Protein AF-A0A530L8P3-F1 (afdb_monomer_lite)
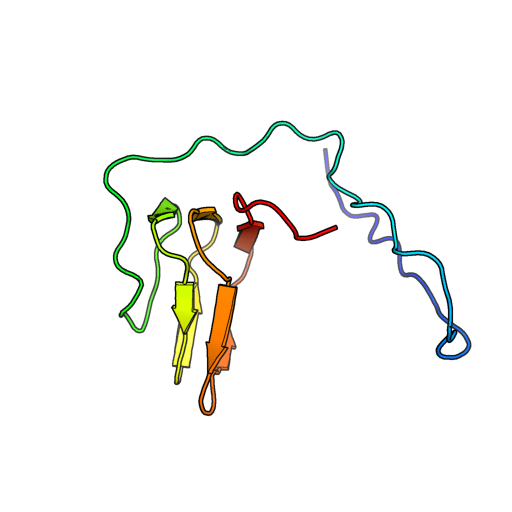
Foldseek 3Di:
DDPPPPPPPPDPDDDPPDDDDDDPCPPPDDDDADPPADDQPDQEDEAHEHACFHEAEDHHEYEADEYEGHPYYHHYDYHYDYDYDNYHYHDPYPDPD

Radius of gyration: 15.49 Å; chains: 1; bounding box: 34×41×35 Å

pLDDT: mean 84.11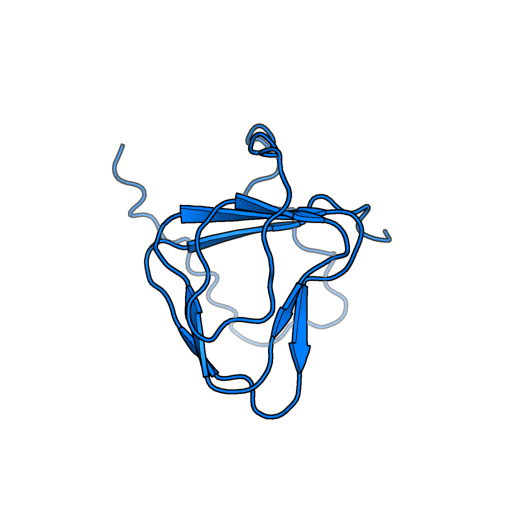, std 15.13, range [34.88, 98.19]

Secondary structure (DSSP, 8-state):
-----------SSPPSSPPPPPPTTTTSPPPPPPSSPPP--SSEE-SEEEET-EEE-SEEEEPSEEEEEESS-EEE-SS-EEE-SSEEEEE-S----

Structure (mmCIF, N/CA/C/O backbone):
data_AF-A0A530L8P3-F1
#
_entry.id   AF-A0A530L8P3-F1
#
loop_
_atom_site.group_PDB
_atom_site.id
_atom_site.type_symbol
_atom_site.label_atom_id
_atom_site.label_alt_id
_atom_site.label_comp_id
_atom_site.label_asym_id
_atom_site.label_entity_id
_atom_site.label_seq_id
_atom_site.pdbx_PDB_ins_code
_atom_site.Cartn_x
_atom_site.Cartn_y
_atom_site.Cartn_z
_atom_site.occupancy
_atom_site.B_iso_or_equiv
_atom_site.auth_seq_id
_atom_site.auth_comp_id
_atom_site.auth_asym_id
_atom_site.auth_atom_id
_atom_site.pdbx_PDB_model_num
ATOM 1 N N . VAL A 1 1 ? -10.014 -14.126 -18.496 1.00 39.78 1 VAL A N 1
ATOM 2 C CA . VAL A 1 1 ? -8.982 -15.146 -18.202 1.00 39.78 1 VAL A CA 1
ATOM 3 C C . VAL A 1 1 ? -9.033 -15.411 -16.710 1.00 39.78 1 VAL A C 1
ATOM 5 O O . VAL A 1 1 ? -8.890 -14.468 -15.946 1.00 39.78 1 VAL A O 1
ATOM 8 N N . SER A 1 2 ? -9.371 -16.633 -16.302 1.00 38.41 2 SER A N 1
ATOM 9 C CA . SER A 1 2 ? -9.429 -17.002 -14.883 1.00 38.41 2 SER A CA 1
ATOM 10 C C . SER A 1 2 ? -8.000 -17.129 -14.343 1.00 38.41 2 SER A C 1
ATOM 12 O O . SER A 1 2 ? -7.243 -17.963 -14.832 1.00 38.41 2 SER A O 1
ATOM 14 N N . LEU A 1 3 ? -7.616 -16.294 -13.375 1.00 49.50 3 LEU A N 1
ATOM 15 C CA . LEU A 1 3 ? -6.270 -16.242 -12.773 1.00 49.50 3 LEU A CA 1
ATOM 16 C C . LEU A 1 3 ? -6.063 -17.298 -11.664 1.00 49.50 3 LEU A C 1
ATOM 18 O O . LEU A 1 3 ? -5.305 -17.086 -10.725 1.00 49.50 3 LEU A O 1
ATOM 22 N N . SER A 1 4 ? -6.729 -18.453 -11.733 1.00 58.25 4 SER A N 1
ATOM 23 C CA . SER A 1 4 ? -6.755 -19.432 -10.630 1.00 58.25 4 SER A CA 1
ATOM 24 C C . SER A 1 4 ? -5.507 -20.320 -10.486 1.00 58.25 4 SER A C 1
ATOM 26 O O . SER A 1 4 ? -5.573 -21.323 -9.779 1.00 58.25 4 SER A O 1
ATOM 28 N N . ASN A 1 5 ? -4.364 -19.985 -11.092 1.00 58.19 5 ASN A N 1
ATOM 29 C CA . ASN A 1 5 ? -3.106 -20.675 -10.788 1.00 58.19 5 ASN A CA 1
ATOM 30 C C . ASN A 1 5 ? -2.336 -19.903 -9.714 1.00 58.19 5 ASN A C 1
ATOM 32 O O . ASN A 1 5 ? -1.441 -19.117 -10.016 1.00 58.19 5 ASN A O 1
ATOM 36 N N . VAL A 1 6 ? -2.700 -20.109 -8.450 1.00 59.56 6 VAL A N 1
ATOM 37 C CA . VAL A 1 6 ? -1.895 -19.599 -7.338 1.00 59.56 6 VAL A CA 1
ATOM 38 C C . VAL A 1 6 ? -0.613 -20.429 -7.308 1.00 59.56 6 VAL A C 1
ATOM 40 O O . VAL A 1 6 ? -0.641 -21.586 -6.885 1.00 59.56 6 VAL A O 1
ATOM 43 N N . VAL A 1 7 ? 0.504 -19.869 -7.780 1.00 58.44 7 VAL A N 1
ATOM 44 C CA . VAL A 1 7 ? 1.823 -20.497 -7.637 1.00 58.44 7 VAL A CA 1
ATOM 45 C C . VAL A 1 7 ? 2.129 -20.556 -6.144 1.00 58.44 7 VAL A C 1
ATOM 47 O O . VAL A 1 7 ? 2.555 -19.580 -5.531 1.00 58.44 7 VAL A O 1
ATOM 50 N N . LYS A 1 8 ? 1.837 -21.697 -5.520 1.00 53.31 8 LYS A N 1
ATOM 51 C CA . LYS A 1 8 ? 2.204 -21.948 -4.130 1.00 53.31 8 LYS A CA 1
ATOM 52 C C . LYS A 1 8 ? 3.684 -22.291 -4.098 1.00 53.31 8 LYS A C 1
ATOM 54 O O . LYS A 1 8 ? 4.067 -23.420 -4.397 1.00 53.31 8 LYS A O 1
ATOM 59 N N . THR A 1 9 ? 4.510 -21.328 -3.711 1.00 63.78 9 THR A N 1
ATOM 60 C CA . THR A 1 9 ? 5.903 -21.595 -3.353 1.00 63.78 9 THR A CA 1
ATOM 61 C C . THR A 1 9 ? 5.909 -22.408 -2.058 1.00 63.78 9 THR A C 1
ATOM 63 O O . THR A 1 9 ? 5.784 -21.864 -0.962 1.00 63.78 9 THR A O 1
ATOM 66 N N . VAL A 1 10 ? 5.972 -23.736 -2.178 1.00 63.38 10 VAL A N 1
ATOM 67 C CA . VAL A 1 10 ? 6.123 -24.633 -1.027 1.00 63.38 10 VAL A CA 1
ATOM 68 C C . VAL A 1 10 ? 7.590 -24.604 -0.610 1.00 63.38 10 VAL A C 1
ATOM 70 O O . VAL A 1 10 ? 8.422 -25.314 -1.169 1.00 63.38 10 VAL A O 1
ATOM 73 N N . CYS A 1 11 ? 7.923 -23.751 0.355 1.00 64.31 11 CYS A N 1
ATOM 74 C CA . CYS A 1 11 ? 9.259 -23.723 0.943 1.00 64.31 11 CYS A CA 1
ATOM 75 C C . CYS A 1 11 ? 9.371 -24.833 1.999 1.00 64.31 11 CYS A C 1
ATOM 77 O O . CYS A 1 11 ? 8.643 -24.811 2.989 1.00 64.31 11 CYS A O 1
ATOM 79 N N . ALA A 1 12 ? 10.286 -25.790 1.809 1.00 73.75 12 ALA A N 1
ATOM 80 C CA . ALA A 1 12 ? 10.548 -26.856 2.788 1.00 73.75 12 ALA A CA 1
ATOM 81 C C . ALA A 1 12 ? 11.130 -26.319 4.111 1.00 73.75 12 ALA A C 1
ATOM 83 O O . ALA A 1 12 ? 10.932 -26.905 5.173 1.00 73.75 12 ALA A O 1
ATOM 84 N N . SER A 1 13 ? 11.828 -25.185 4.044 1.00 75.50 13 SER A N 1
ATOM 85 C CA . SER A 1 13 ? 12.375 -24.446 5.180 1.00 75.50 13 SER A CA 1
ATOM 86 C C . SER A 1 13 ? 12.632 -22.987 4.778 1.00 75.50 13 SER A C 1
ATOM 88 O O . SER A 1 13 ? 12.821 -22.716 3.588 1.00 75.50 13 SER A O 1
ATOM 90 N N . PRO A 1 14 ? 12.680 -22.038 5.729 1.00 70.81 14 PRO A N 1
ATOM 91 C CA . PRO A 1 14 ? 13.153 -20.684 5.457 1.00 70.81 14 PRO A CA 1
ATOM 92 C C . PRO A 1 14 ? 14.584 -20.726 4.911 1.00 70.81 14 PRO A C 1
ATOM 94 O O . PRO A 1 14 ? 15.456 -21.359 5.506 1.00 70.81 14 PRO A O 1
ATOM 97 N N . ILE A 1 15 ? 14.826 -20.060 3.784 1.00 78.19 15 ILE A N 1
ATOM 98 C CA . ILE A 1 15 ? 16.170 -19.869 3.235 1.00 78.19 15 ILE A CA 1
ATOM 99 C C . ILE A 1 15 ? 16.691 -18.502 3.678 1.00 78.19 15 ILE A C 1
ATOM 101 O O . ILE A 1 15 ? 16.005 -17.491 3.540 1.00 78.19 15 ILE A O 1
ATOM 105 N N . THR A 1 16 ? 17.893 -18.463 4.244 1.00 83.50 16 THR A N 1
ATOM 106 C CA . THR A 1 16 ? 18.588 -17.211 4.568 1.00 83.50 16 THR A CA 1
ATOM 107 C C . THR A 1 16 ? 19.530 -16.837 3.425 1.00 83.50 16 THR A C 1
ATOM 109 O O . THR A 1 16 ? 19.976 -17.707 2.682 1.00 83.50 16 THR A O 1
ATOM 112 N N . GLN A 1 17 ? 19.829 -15.541 3.270 1.00 81.31 17 GLN A N 1
ATOM 113 C CA . GLN A 1 17 ? 20.715 -15.013 2.212 1.00 81.31 17 GLN A CA 1
ATOM 114 C C . GLN A 1 17 ? 20.250 -15.308 0.772 1.00 81.31 17 GLN A C 1
ATOM 116 O O . GLN A 1 17 ? 21.056 -15.332 -0.156 1.00 81.31 17 GLN A O 1
ATOM 121 N N . ALA A 1 18 ? 18.951 -15.531 0.569 1.00 79.38 18 ALA A N 1
ATOM 122 C CA . ALA A 1 18 ? 18.385 -15.610 -0.769 1.00 79.38 18 ALA A CA 1
ATOM 123 C C . ALA A 1 18 ? 18.482 -14.250 -1.473 1.00 79.38 18 ALA A C 1
ATOM 125 O O . ALA A 1 18 ? 18.391 -13.202 -0.830 1.00 79.38 18 ALA A O 1
ATOM 126 N N . LEU A 1 19 ? 18.628 -14.274 -2.799 1.00 81.44 19 LEU A N 1
ATOM 127 C CA . LEU A 1 19 ? 18.456 -13.068 -3.603 1.00 81.44 19 LEU A CA 1
ATOM 128 C C . LEU A 1 19 ? 17.026 -12.530 -3.421 1.00 81.44 19 LEU A C 1
ATOM 130 O O . LEU A 1 19 ? 16.104 -13.332 -3.228 1.00 81.44 19 LEU A O 1
ATOM 134 N N . PRO A 1 20 ? 16.822 -11.202 -3.501 1.00 79.31 20 PRO A N 1
ATOM 135 C CA . PRO A 1 20 ? 15.484 -10.630 -3.542 1.00 79.31 20 PRO A CA 1
ATOM 136 C C . PRO A 1 20 ? 14.647 -11.322 -4.620 1.00 79.31 20 PRO A C 1
ATOM 138 O O . PRO A 1 20 ? 15.109 -11.517 -5.746 1.00 79.31 20 PRO A O 1
ATOM 141 N N . ALA A 1 21 ? 13.425 -11.720 -4.269 1.00 80.62 21 ALA A N 1
ATOM 142 C CA . ALA A 1 21 ? 12.498 -12.251 -5.255 1.00 80.62 21 ALA A CA 1
ATOM 143 C C . ALA A 1 21 ? 12.179 -11.157 -6.284 1.00 80.62 21 ALA A C 1
ATOM 145 O O . ALA A 1 21 ? 11.960 -10.004 -5.912 1.00 80.62 21 ALA A O 1
ATOM 146 N N . ALA A 1 22 ? 12.153 -11.522 -7.567 1.00 81.94 22 ALA A N 1
ATOM 147 C CA . ALA A 1 22 ? 11.668 -10.624 -8.607 1.00 81.94 22 ALA A CA 1
ATOM 148 C C . ALA A 1 22 ? 10.192 -10.282 -8.352 1.00 81.94 22 ALA A C 1
ATOM 150 O O . ALA A 1 22 ? 9.436 -11.130 -7.870 1.00 81.94 22 ALA A O 1
ATOM 151 N N . ASP A 1 23 ? 9.788 -9.056 -8.684 1.00 79.62 23 ASP A N 1
ATOM 152 C CA . ASP A 1 23 ? 8.391 -8.643 -8.576 1.00 79.62 23 ASP A CA 1
ATOM 153 C C . ASP A 1 23 ? 7.539 -9.452 -9.578 1.00 79.62 23 ASP A C 1
ATOM 155 O O . ASP A 1 23 ? 7.743 -9.330 -10.789 1.00 79.62 23 ASP A O 1
ATOM 159 N N . PRO A 1 24 ? 6.585 -10.281 -9.111 1.00 82.88 24 PRO A N 1
ATOM 160 C CA . PRO A 1 24 ? 5.737 -11.088 -9.988 1.00 82.88 24 PRO A CA 1
ATOM 161 C C . PRO A 1 24 ? 4.835 -10.252 -10.910 1.00 82.88 24 PRO A C 1
ATOM 163 O O . PRO A 1 24 ? 4.262 -10.805 -11.850 1.00 82.88 24 PRO A O 1
ATOM 166 N N . PHE A 1 25 ? 4.690 -8.949 -10.653 1.00 83.44 25 PHE A N 1
ATOM 167 C CA . PHE A 1 25 ? 3.888 -8.014 -11.440 1.00 83.44 25 PHE A CA 1
ATOM 168 C C . PHE A 1 25 ? 4.724 -6.969 -12.193 1.00 83.44 25 PHE A C 1
ATOM 170 O O . PHE A 1 25 ? 4.146 -6.027 -12.733 1.00 83.44 25 PHE A O 1
ATOM 177 N N . ALA A 1 26 ? 6.048 -7.147 -12.295 1.00 83.19 26 ALA A N 1
ATOM 178 C CA . ALA A 1 26 ? 6.948 -6.194 -12.957 1.00 83.19 26 ALA A CA 1
ATOM 179 C C . ALA A 1 26 ? 6.572 -5.880 -14.419 1.00 83.19 26 ALA A C 1
ATOM 181 O O . ALA A 1 26 ? 6.802 -4.768 -14.889 1.00 83.19 26 ALA A O 1
ATOM 182 N N . ASP A 1 27 ? 5.983 -6.846 -15.132 1.00 88.25 27 ASP A N 1
ATOM 183 C CA . ASP A 1 27 ? 5.586 -6.697 -16.539 1.00 88.25 27 ASP A CA 1
ATOM 184 C C . ASP A 1 27 ? 4.226 -5.995 -16.723 1.00 88.25 27 ASP A C 1
ATOM 186 O O . ASP A 1 27 ? 3.803 -5.735 -17.855 1.00 88.25 27 ASP A O 1
ATOM 190 N N . LEU A 1 28 ? 3.500 -5.707 -15.637 1.00 86.62 28 LEU A N 1
ATOM 191 C CA . LEU A 1 28 ? 2.216 -5.017 -15.714 1.00 86.62 28 LEU A CA 1
ATOM 192 C C . LEU A 1 28 ? 2.412 -3.497 -15.773 1.00 86.62 28 LEU A C 1
ATOM 194 O O . LEU A 1 28 ? 3.268 -2.948 -15.078 1.00 86.62 28 LEU A O 1
ATOM 198 N N . PRO A 1 29 ? 1.591 -2.776 -16.560 1.00 89.00 29 PRO A N 1
ATOM 199 C CA . PRO A 1 29 ? 1.619 -1.323 -16.541 1.00 89.00 29 PRO A CA 1
ATOM 200 C C . PRO A 1 29 ? 1.234 -0.800 -15.153 1.00 89.00 29 PRO A C 1
ATOM 202 O O . PRO A 1 29 ? 0.309 -1.312 -14.516 1.00 89.00 29 P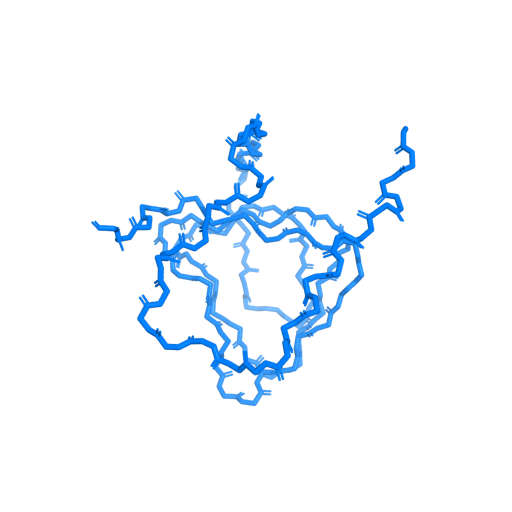RO A O 1
ATOM 205 N N . ALA A 1 30 ? 1.917 0.259 -14.715 1.00 87.38 30 ALA A N 1
ATOM 206 C CA . ALA A 1 30 ? 1.586 0.954 -13.479 1.00 87.38 30 ALA A CA 1
ATOM 207 C C . ALA A 1 30 ? 0.109 1.404 -13.491 1.00 87.38 30 ALA A C 1
ATOM 209 O O . ALA A 1 30 ? -0.344 1.979 -14.490 1.00 87.38 30 ALA A O 1
ATOM 210 N N . PRO A 1 31 ? -0.656 1.173 -12.408 1.00 90.06 31 PRO A N 1
ATOM 211 C CA . PRO A 1 31 ? -2.011 1.689 -12.299 1.00 90.06 31 PRO A CA 1
ATOM 212 C C . PRO A 1 31 ? -2.031 3.221 -12.398 1.00 90.06 31 PRO A C 1
ATOM 214 O O . PRO A 1 31 ? -1.141 3.882 -11.856 1.00 90.06 31 PRO A O 1
ATOM 217 N N . PRO A 1 32 ? -3.043 3.817 -13.051 1.00 86.31 32 PRO A N 1
ATOM 218 C CA . PRO A 1 32 ? -3.136 5.266 -13.151 1.00 86.31 32 PRO A CA 1
ATOM 219 C C . PRO A 1 32 ? -3.376 5.884 -11.770 1.00 86.31 32 PRO A C 1
ATOM 221 O O . PRO A 1 32 ? -4.298 5.489 -11.053 1.00 86.31 32 PRO A O 1
ATOM 224 N N . ALA A 1 33 ? -2.579 6.892 -11.414 1.00 85.44 33 ALA A N 1
ATOM 225 C CA . ALA A 1 33 ? -2.850 7.709 -10.241 1.00 85.44 33 ALA A CA 1
ATOM 226 C C . ALA A 1 33 ? -4.087 8.594 -10.480 1.00 85.44 33 ALA A C 1
ATOM 228 O O . ALA A 1 33 ? -4.238 9.223 -11.530 1.00 85.44 33 ALA A O 1
ATOM 229 N N . THR A 1 34 ? -4.985 8.641 -9.500 1.00 88.06 34 THR A N 1
ATOM 230 C CA . THR A 1 34 ? -6.216 9.434 -9.519 1.00 88.06 34 THR A CA 1
ATOM 231 C C . THR A 1 34 ? -6.036 10.727 -8.730 1.00 88.06 34 THR A C 1
ATOM 233 O O . THR A 1 34 ? -5.527 10.696 -7.613 1.00 88.06 34 THR A O 1
ATOM 236 N N . ASN A 1 35 ? -6.542 11.843 -9.260 1.00 83.81 35 ASN A N 1
ATOM 237 C CA . ASN A 1 35 ? -6.631 13.119 -8.548 1.00 83.81 35 ASN A CA 1
ATOM 238 C C . ASN A 1 35 ? -8.102 13.476 -8.258 1.00 83.81 35 ASN A C 1
ATOM 240 O O . ASN A 1 35 ? -8.945 13.259 -9.131 1.00 83.81 35 ASN A O 1
ATOM 244 N N . PRO A 1 36 ? -8.424 14.071 -7.094 1.00 92.12 36 PRO A N 1
ATOM 245 C CA . PRO A 1 36 ? -7.517 14.404 -5.992 1.00 92.12 36 PRO A CA 1
ATOM 246 C C . PRO A 1 36 ? -7.116 13.178 -5.150 1.00 92.12 36 PRO A C 1
ATOM 248 O O . PRO A 1 36 ? -7.792 12.149 -5.161 1.00 92.12 36 PRO A O 1
ATOM 251 N N . CYS A 1 37 ? -6.026 13.319 -4.392 1.00 93.62 37 CYS A N 1
ATOM 252 C CA . CYS A 1 37 ? -5.576 12.308 -3.438 1.00 93.62 37 CYS A CA 1
ATOM 253 C C . CYS A 1 37 ? -6.635 12.040 -2.353 1.00 93.62 37 CYS A C 1
ATOM 255 O O . CYS A 1 37 ? -7.302 12.960 -1.873 1.00 93.62 37 CYS A O 1
ATOM 257 N N . GLN A 1 38 ? -6.746 10.784 -1.936 1.00 94.88 38 GLN A N 1
ATOM 258 C CA . GLN A 1 38 ? -7.676 10.307 -0.921 1.00 94.88 38 GLN A CA 1
ATOM 259 C C . GLN A 1 38 ? -7.156 10.550 0.503 1.00 94.88 38 GLN A C 1
ATOM 261 O O . GLN A 1 38 ? -5.952 10.602 0.758 1.00 94.88 38 GLN A O 1
ATOM 266 N N . ASN A 1 39 ? -8.085 10.656 1.458 1.00 91.62 39 ASN A N 1
ATOM 267 C CA . ASN A 1 39 ? -7.769 10.728 2.884 1.00 91.62 39 ASN A CA 1
ATOM 268 C C . ASN A 1 39 ? -7.691 9.318 3.499 1.00 91.62 39 ASN A C 1
ATOM 270 O O . ASN A 1 39 ? -8.668 8.566 3.461 1.00 91.62 39 ASN A O 1
ATOM 274 N N . GLY A 1 40 ? -6.541 8.985 4.093 1.00 90.12 40 GLY A N 1
ATOM 275 C CA . GLY A 1 40 ? -6.263 7.697 4.743 1.00 90.12 40 GLY A CA 1
ATOM 276 C C . GLY A 1 40 ? -6.776 7.553 6.179 1.00 90.12 40 GLY A C 1
ATOM 277 O O . GLY A 1 40 ? -6.702 6.463 6.734 1.00 90.12 40 GLY A O 1
ATOM 278 N N . ASN A 1 41 ? -7.295 8.619 6.795 1.00 90.25 41 ASN A N 1
ATOM 279 C CA . ASN A 1 41 ? -7.734 8.601 8.194 1.00 90.25 41 ASN A CA 1
ATOM 280 C C . ASN A 1 41 ? -9.224 8.237 8.334 1.00 90.25 41 ASN A C 1
ATOM 282 O O . ASN A 1 41 ? -10.039 9.074 8.728 1.00 90.25 41 ASN A O 1
ATOM 286 N N . GLN A 1 42 ? -9.594 7.016 7.939 1.00 91.31 42 GLN A N 1
ATOM 287 C CA . GLN A 1 42 ? -10.971 6.509 8.004 1.00 91.31 42 GLN A CA 1
ATOM 288 C C . GLN A 1 42 ? -10.989 5.012 8.346 1.00 91.31 42 GLN A C 1
ATOM 290 O O . GLN A 1 42 ? -10.069 4.280 7.989 1.00 91.31 42 GLN A O 1
ATOM 295 N N . SER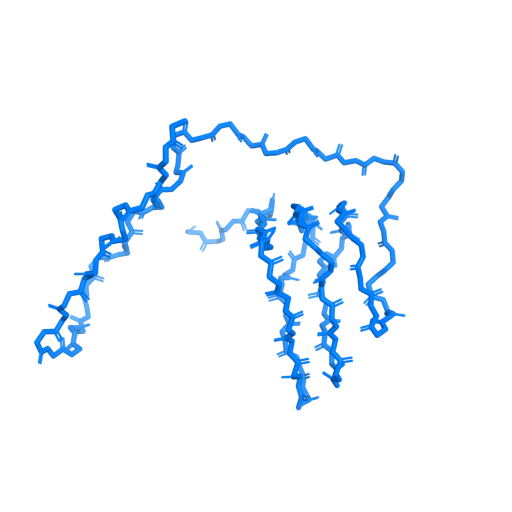 A 1 43 ? -12.066 4.537 8.982 1.00 92.75 43 SER A N 1
ATOM 296 C CA . SER A 1 43 ? -12.264 3.103 9.264 1.00 92.75 43 SER A CA 1
ATOM 297 C C . SER A 1 43 ? -12.572 2.282 8.012 1.00 92.75 43 SER A C 1
ATOM 299 O O . SER A 1 43 ? -12.343 1.076 7.994 1.00 92.75 43 SER A O 1
ATOM 301 N N . THR A 1 44 ? -13.081 2.915 6.954 1.00 96.25 44 THR A N 1
ATOM 302 C CA . THR A 1 44 ? -13.270 2.282 5.648 1.00 96.25 44 THR A CA 1
ATOM 303 C C . THR A 1 44 ? -12.636 3.151 4.579 1.00 96.25 44 THR A C 1
ATOM 305 O O . THR A 1 44 ? -12.972 4.327 4.452 1.00 96.25 44 THR A O 1
ATOM 308 N N . LEU A 1 45 ? -11.719 2.572 3.812 1.00 97.00 45 LEU A N 1
ATOM 309 C CA . LEU A 1 45 ? -11.008 3.262 2.746 1.00 97.00 45 LEU A CA 1
ATOM 310 C C . LEU A 1 45 ? -11.539 2.837 1.383 1.00 97.00 45 LEU A C 1
ATOM 312 O O . LEU A 1 45 ? -11.871 1.671 1.165 1.00 97.00 45 LEU A O 1
ATOM 316 N N . GLN A 1 46 ? -11.589 3.796 0.465 1.00 96.50 46 GLN A N 1
ATOM 317 C CA . GLN A 1 46 ? -11.974 3.591 -0.927 1.00 96.50 46 GLN A CA 1
ATOM 318 C C . GLN A 1 46 ? -10.725 3.469 -1.806 1.00 96.50 46 GLN A C 1
ATOM 320 O O . GLN A 1 46 ? -9.699 4.063 -1.471 1.00 96.50 46 GLN A O 1
ATOM 325 N N . PRO A 1 47 ? -10.784 2.717 -2.915 1.00 96.12 47 PRO A N 1
ATOM 326 C CA . PRO A 1 47 ? -9.677 2.657 -3.861 1.00 96.12 47 PRO A CA 1
ATOM 327 C C . PRO A 1 47 ? -9.366 4.043 -4.443 1.00 96.12 47 PRO A C 1
ATOM 329 O O . PRO A 1 47 ? -10.247 4.894 -4.584 1.00 96.12 47 PRO A O 1
ATOM 332 N N . GLY A 1 48 ? -8.102 4.262 -4.795 1.00 95.50 48 GLY A N 1
ATOM 333 C CA . GLY A 1 48 ? -7.600 5.541 -5.291 1.00 95.50 48 GLY A CA 1
ATOM 334 C C . GLY A 1 48 ? -6.165 5.820 -4.853 1.00 95.50 48 GLY A C 1
ATOM 335 O O . GLY A 1 48 ? -5.473 4.948 -4.322 1.00 95.50 48 GLY A O 1
ATOM 336 N N . THR A 1 49 ? -5.713 7.049 -5.090 1.00 95.50 49 THR A N 1
ATOM 337 C CA . THR A 1 49 ? -4.339 7.471 -4.786 1.00 95.50 49 THR A CA 1
ATOM 338 C C . THR A 1 49 ? -4.218 8.118 -3.415 1.00 95.50 49 THR A C 1
ATOM 340 O O . THR A 1 49 ? -4.936 9.062 -3.100 1.00 95.50 49 THR A O 1
ATOM 343 N N . TYR A 1 50 ? -3.251 7.661 -2.626 1.00 94.69 50 TYR A N 1
ATOM 344 C CA . TYR A 1 50 ? -2.873 8.198 -1.325 1.00 94.69 50 TYR A CA 1
ATOM 345 C C . TYR A 1 50 ? -1.492 8.838 -1.438 1.00 94.69 50 TYR A C 1
ATOM 347 O O . TYR A 1 50 ? -0.462 8.167 -1.387 1.00 94.69 50 TYR A O 1
ATOM 355 N N . CYS A 1 51 ? -1.489 10.153 -1.632 1.00 91.06 51 CYS A N 1
ATOM 356 C CA . CYS A 1 51 ? -0.280 10.956 -1.751 1.00 91.06 51 CYS A CA 1
ATOM 357 C C . CYS A 1 51 ? 0.223 11.295 -0.342 1.00 91.06 51 CYS A C 1
ATOM 359 O O . CYS A 1 51 ? -0.547 11.857 0.439 1.00 91.06 51 CYS A O 1
ATOM 361 N N . LYS A 1 52 ? 1.501 11.027 -0.042 1.00 90.06 52 LYS A N 1
ATOM 362 C CA . LYS A 1 52 ? 2.168 11.054 1.287 1.00 90.06 52 LYS A CA 1
ATOM 363 C C . LYS A 1 52 ? 2.151 9.720 2.044 1.00 90.06 52 LYS A C 1
ATOM 365 O O . LYS A 1 52 ? 2.311 9.702 3.266 1.00 90.06 52 LYS A O 1
ATOM 370 N N . GLY A 1 53 ? 1.987 8.610 1.332 1.00 91.25 53 GLY A N 1
ATOM 371 C CA . GLY A 1 53 ? 1.903 7.292 1.951 1.00 91.25 53 GLY A CA 1
ATOM 372 C C . GLY A 1 53 ? 0.549 7.015 2.609 1.00 91.25 53 GLY A C 1
ATOM 373 O O . GLY A 1 53 ? -0.393 7.807 2.530 1.00 91.25 53 GLY A O 1
ATOM 374 N N . LEU A 1 54 ? 0.452 5.865 3.272 1.00 93.56 54 LEU A N 1
ATOM 375 C CA . LEU A 1 54 ? -0.754 5.415 3.958 1.00 93.56 54 LEU A CA 1
ATOM 376 C C . LEU A 1 54 ? -0.375 4.719 5.263 1.00 93.56 54 LEU A C 1
ATOM 378 O O . LEU A 1 54 ? 0.157 3.613 5.254 1.00 93.56 54 LEU A O 1
ATOM 382 N N . SER A 1 55 ? -0.666 5.367 6.392 1.00 93.62 55 SER A N 1
ATOM 383 C CA . SER A 1 55 ? -0.452 4.803 7.726 1.00 93.62 55 SER A CA 1
ATOM 384 C C . SER A 1 55 ? -1.786 4.421 8.356 1.00 93.62 55 SER A C 1
ATOM 386 O O . SER A 1 55 ? -2.599 5.292 8.651 1.00 93.62 55 SER A O 1
ATOM 388 N N . LEU A 1 56 ? -1.989 3.127 8.589 1.00 94.38 56 LEU A N 1
ATOM 389 C CA . LEU A 1 56 ? -3.220 2.549 9.122 1.00 94.38 56 LEU A CA 1
ATOM 390 C C . LEU A 1 56 ? -3.046 2.143 10.587 1.00 94.38 56 LEU A C 1
ATOM 392 O O . LEU A 1 56 ? -1.991 1.638 10.973 1.00 94.38 56 LEU A O 1
ATOM 396 N N . SER A 1 57 ? -4.087 2.340 11.393 1.00 94.00 57 SER A N 1
ATOM 397 C CA . SER A 1 57 ? -4.152 1.916 12.795 1.00 94.00 57 SER A CA 1
ATOM 398 C C . SER A 1 57 ? -5.575 1.510 13.183 1.00 94.00 57 SER A C 1
ATOM 400 O O . SER A 1 57 ? -6.545 1.952 12.566 1.00 94.00 57 SER A O 1
ATOM 402 N N . GLY A 1 58 ? -5.706 0.647 14.197 1.00 92.94 58 GLY A N 1
ATOM 403 C CA . GLY A 1 58 ? -7.002 0.087 14.594 1.00 92.94 58 GLY A CA 1
ATOM 404 C C . GLY A 1 58 ? -7.649 -0.764 13.494 1.00 92.94 58 GLY A C 1
ATOM 405 O O . GLY A 1 58 ? -6.960 -1.366 12.674 1.00 92.94 58 GLY A O 1
ATOM 406 N N . ASN A 1 59 ? -8.979 -0.838 13.478 1.00 95.19 59 ASN A N 1
ATOM 407 C CA . ASN A 1 59 ? -9.717 -1.641 12.505 1.00 95.19 59 ASN A CA 1
ATOM 408 C C . ASN A 1 59 ? -9.986 -0.827 11.231 1.00 95.19 59 ASN A C 1
ATOM 410 O O . ASN A 1 59 ? -10.742 0.147 11.265 1.00 95.19 59 ASN A O 1
ATOM 414 N N . VAL A 1 60 ? -9.397 -1.255 10.113 1.00 96.06 60 VAL A N 1
ATOM 415 C CA . VAL A 1 60 ? -9.547 -0.623 8.797 1.00 96.06 60 VAL A CA 1
ATOM 416 C C . VAL A 1 60 ? -10.070 -1.644 7.791 1.00 96.06 60 VAL A C 1
ATOM 418 O O . VAL A 1 60 ? -9.524 -2.735 7.643 1.00 96.06 60 VAL A O 1
ATOM 421 N N . THR A 1 61 ? -11.132 -1.283 7.079 1.00 97.56 61 THR A N 1
ATOM 422 C CA . THR A 1 61 ? -11.686 -2.071 5.972 1.00 97.56 61 THR A CA 1
ATOM 423 C C . THR A 1 61 ? -11.339 -1.411 4.643 1.00 97.56 61 THR A C 1
ATOM 425 O O . THR A 1 61 ? -11.564 -0.216 4.456 1.00 97.56 61 THR A O 1
ATOM 428 N N . LEU A 1 62 ? -10.802 -2.179 3.708 1.00 97.94 62 LEU A N 1
ATOM 429 C CA . LEU A 1 62 ? -10.498 -1.753 2.350 1.00 97.94 62 LEU A CA 1
ATOM 430 C C . LEU A 1 62 ? -11.612 -2.256 1.429 1.00 97.94 62 LEU A C 1
ATOM 432 O O . LEU A 1 62 ? -11.907 -3.451 1.392 1.00 97.94 62 LEU A O 1
ATOM 436 N N . SER A 1 63 ? -12.248 -1.335 0.709 1.00 98.06 63 SER A N 1
ATOM 437 C CA . SER A 1 63 ? -13.193 -1.697 -0.347 1.00 98.06 63 SER A CA 1
ATOM 438 C C . SER A 1 63 ? -12.441 -2.334 -1.528 1.00 98.06 63 SER A C 1
ATOM 440 O O . SER A 1 63 ? -11.290 -1.971 -1.775 1.00 98.06 63 SER A O 1
ATOM 442 N N . PRO A 1 64 ? -13.052 -3.264 -2.281 1.00 98.19 64 PRO A N 1
ATOM 443 C CA . PRO A 1 64 ? -12.391 -3.895 -3.422 1.00 98.19 64 PRO A CA 1
ATOM 444 C C . PRO A 1 64 ? -11.879 -2.860 -4.435 1.00 98.19 64 PRO A C 1
ATOM 446 O O . PRO A 1 64 ? -12.604 -1.930 -4.796 1.00 98.19 64 PRO A O 1
ATOM 449 N N . GLY A 1 65 ? -10.646 -3.026 -4.918 1.00 95.75 65 GLY A N 1
ATOM 450 C CA . GLY A 1 65 ? -10.033 -2.119 -5.889 1.00 95.75 65 GLY A CA 1
ATOM 451 C C . GLY A 1 65 ? -8.534 -1.890 -5.686 1.00 95.75 65 GLY A C 1
ATOM 452 O O . GLY A 1 65 ? -7.867 -2.596 -4.930 1.00 95.75 65 GLY A O 1
ATOM 453 N N . ILE A 1 66 ? -7.999 -0.902 -6.407 1.00 94.44 66 ILE A N 1
ATOM 454 C CA . ILE A 1 66 ? -6.566 -0.587 -6.446 1.00 94.44 66 ILE A CA 1
ATOM 455 C C . ILE A 1 66 ? -6.277 0.645 -5.581 1.00 94.44 66 ILE A C 1
ATOM 457 O O . ILE A 1 66 ? -6.915 1.687 -5.732 1.00 94.44 66 ILE A O 1
ATOM 461 N N . TYR A 1 67 ? -5.283 0.527 -4.706 1.00 95.62 67 TYR A N 1
ATOM 462 C CA . TYR A 1 67 ? -4.794 1.580 -3.823 1.00 95.62 67 TYR A CA 1
ATOM 463 C C . TYR A 1 67 ? -3.381 1.959 -4.255 1.00 95.62 67 TYR A C 1
ATOM 465 O O . TYR A 1 67 ? -2.454 1.166 -4.100 1.00 95.62 67 TYR A O 1
ATOM 473 N N . VAL A 1 68 ? -3.218 3.159 -4.808 1.00 95.12 68 VAL A N 1
ATOM 474 C CA . VAL A 1 68 ? -1.922 3.682 -5.259 1.00 95.12 68 VAL A CA 1
ATOM 475 C C . VAL A 1 68 ? -1.314 4.500 -4.128 1.00 95.12 68 VAL A C 1
ATOM 477 O O . VAL A 1 68 ? -1.847 5.546 -3.765 1.00 95.12 68 VAL A O 1
ATOM 480 N N . ILE A 1 69 ? -0.216 4.029 -3.549 1.00 94.25 69 ILE A N 1
ATOM 481 C CA . ILE A 1 69 ? 0.467 4.684 -2.431 1.00 94.25 69 ILE A CA 1
ATOM 482 C C . ILE A 1 69 ? 1.667 5.447 -2.985 1.00 94.25 6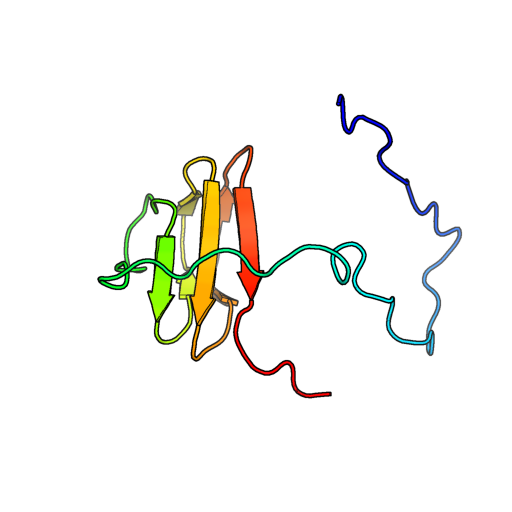9 ILE A C 1
ATOM 484 O O . ILE A 1 69 ? 2.636 4.838 -3.434 1.00 94.25 69 ILE A O 1
ATOM 488 N N . GLU A 1 70 ? 1.595 6.775 -2.982 1.00 91.19 70 GLU A N 1
ATOM 489 C CA . GLU A 1 70 ? 2.592 7.649 -3.604 1.00 91.19 70 GLU A CA 1
ATOM 490 C C . GLU A 1 70 ? 3.255 8.554 -2.561 1.00 91.19 70 GLU A C 1
ATOM 492 O O . GLU A 1 70 ? 2.608 9.038 -1.629 1.00 91.19 70 GLU A O 1
ATOM 497 N N . GLY A 1 71 ? 4.555 8.814 -2.721 1.00 87.00 71 GLY A N 1
ATOM 498 C CA . GLY A 1 71 ? 5.278 9.792 -1.904 1.00 87.00 71 GLY A CA 1
ATOM 499 C C . GLY A 1 71 ? 5.404 9.418 -0.422 1.00 87.00 71 GLY A C 1
ATOM 500 O O . GLY A 1 71 ? 5.514 10.313 0.414 1.00 87.00 71 GLY A O 1
ATOM 501 N N . GLY A 1 72 ? 5.350 8.125 -0.087 1.00 88.50 72 GLY A N 1
ATOM 502 C CA . GLY A 1 72 ? 5.534 7.610 1.271 1.00 88.50 72 GLY A CA 1
ATOM 503 C C . GLY A 1 72 ? 5.313 6.099 1.372 1.00 88.50 72 GLY A C 1
ATOM 504 O O . GLY A 1 72 ? 5.094 5.427 0.366 1.00 88.50 72 GLY A O 1
ATOM 505 N N . ASP A 1 73 ? 5.344 5.583 2.600 1.00 90.19 73 ASP A N 1
ATOM 506 C CA . ASP A 1 73 ? 5.230 4.150 2.886 1.00 90.19 73 ASP A CA 1
ATOM 507 C C . ASP A 1 73 ? 3.775 3.692 3.053 1.00 90.19 73 ASP A C 1
ATOM 509 O O . ASP A 1 73 ? 2.913 4.447 3.514 1.00 90.19 73 ASP A O 1
ATOM 513 N N . PHE A 1 74 ? 3.518 2.413 2.773 1.00 92.38 74 PHE A N 1
ATOM 514 C CA . PHE A 1 74 ? 2.357 1.710 3.317 1.00 92.38 74 PHE A CA 1
ATOM 515 C C . PHE A 1 74 ? 2.727 1.139 4.688 1.00 92.38 74 PHE A C 1
ATOM 517 O O . PHE A 1 74 ? 3.554 0.232 4.798 1.00 92.38 74 PHE A O 1
ATOM 524 N N . LYS A 1 75 ? 2.128 1.677 5.748 1.00 92.25 75 LYS A N 1
ATOM 525 C CA . LYS A 1 75 ? 2.492 1.368 7.130 1.00 92.25 75 LYS A CA 1
ATOM 526 C C . LYS A 1 75 ? 1.283 0.883 7.919 1.00 92.25 75 LYS A C 1
ATOM 528 O O . LYS A 1 75 ? 0.294 1.594 8.053 1.00 92.25 75 LYS A O 1
ATOM 533 N N . ALA A 1 76 ? 1.397 -0.287 8.537 1.00 92.12 76 ALA A N 1
ATOM 534 C CA . ALA A 1 76 ? 0.457 -0.759 9.551 1.00 92.12 76 ALA A CA 1
ATOM 535 C C . ALA A 1 76 ? 1.044 -0.494 10.950 1.00 92.12 76 ALA A C 1
ATOM 537 O O . ALA A 1 76 ? 2.115 -1.001 11.280 1.00 92.12 76 ALA A O 1
ATOM 538 N N . SER A 1 77 ? 0.375 0.328 11.762 1.00 87.94 77 SER A N 1
ATOM 539 C CA . SER A 1 77 ? 0.825 0.745 13.103 1.00 87.94 77 SER A CA 1
ATOM 540 C C . SER A 1 77 ? -0.205 0.388 14.182 1.00 87.94 77 SER A C 1
ATOM 542 O O . SER A 1 77 ? -1.393 0.339 13.898 1.00 87.94 77 SER A O 1
ATOM 544 N N . SER A 1 78 ? 0.238 0.200 15.434 1.00 81.25 78 SER A N 1
ATOM 545 C CA . SER A 1 78 ? -0.604 0.117 16.649 1.00 81.25 78 SER A CA 1
ATOM 546 C C . SER A 1 78 ? -1.889 -0.719 16.516 1.00 81.25 78 SER A C 1
ATOM 548 O O . SER A 1 78 ? -2.972 -0.170 16.317 1.00 81.25 78 SER A O 1
ATOM 550 N N . ASN A 1 79 ? -1.783 -2.045 16.681 1.00 87.38 79 ASN A N 1
ATO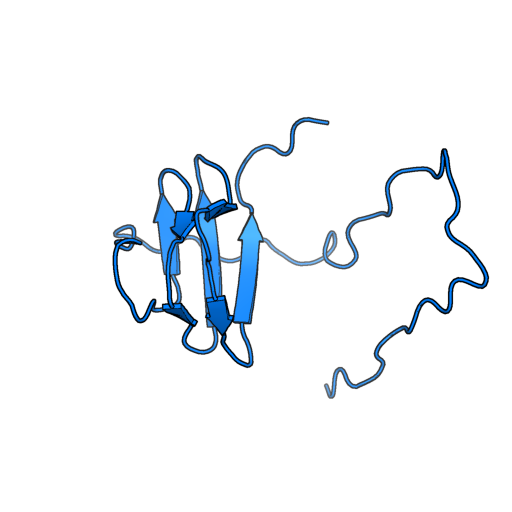M 551 C CA . ASN A 1 79 ? -2.924 -2.977 16.637 1.00 87.38 79 ASN A CA 1
ATOM 552 C C . ASN A 1 79 ? -3.789 -2.839 15.368 1.00 87.38 79 ASN A C 1
ATOM 554 O O . ASN A 1 79 ? -5.011 -2.955 15.430 1.00 87.38 79 ASN A O 1
ATOM 558 N N . ALA A 1 80 ? -3.160 -2.567 14.219 1.00 93.44 80 ALA A N 1
ATOM 559 C CA . ALA A 1 80 ? -3.861 -2.492 12.946 1.00 93.44 80 ALA A CA 1
ATOM 560 C C . ALA A 1 80 ? -4.467 -3.857 12.576 1.00 93.44 80 ALA A C 1
ATOM 562 O O . ALA A 1 80 ? -3.745 -4.836 12.384 1.00 93.44 80 ALA A O 1
ATOM 563 N N . ASN A 1 81 ? -5.790 -3.904 12.445 1.00 94.88 81 ASN A N 1
ATOM 564 C CA . ASN A 1 81 ? -6.533 -5.006 11.851 1.00 94.88 81 ASN A CA 1
ATOM 565 C C . ASN A 1 81 ? -7.076 -4.524 10.503 1.00 94.88 81 ASN A C 1
ATOM 567 O O . ASN A 1 81 ? -8.031 -3.750 10.452 1.00 94.88 81 ASN A O 1
ATOM 571 N N . ILE A 1 82 ? -6.409 -4.927 9.422 1.00 95.69 82 ILE A N 1
ATOM 572 C CA . ILE A 1 82 ? -6.738 -4.502 8.061 1.00 95.69 82 ILE A CA 1
ATOM 573 C C . ILE A 1 82 ? -7.430 -5.667 7.361 1.00 95.69 82 ILE A C 1
ATOM 575 O O . ILE A 1 82 ? -6.883 -6.768 7.307 1.00 95.69 82 ILE A O 1
ATOM 579 N N . SER A 1 83 ? -8.624 -5.427 6.829 1.00 96.38 83 SER A N 1
ATOM 580 C CA . SER A 1 83 ? -9.424 -6.438 6.131 1.00 96.38 83 SER A CA 1
ATOM 581 C C . SER A 1 83 ? -9.954 -5.901 4.805 1.00 96.38 83 SER A C 1
ATOM 583 O O . SER A 1 83 ? -10.168 -4.702 4.659 1.00 96.38 83 SER A O 1
ATOM 585 N N . GLY A 1 84 ? -10.143 -6.778 3.824 1.00 95.00 84 GLY A N 1
ATOM 586 C CA . GLY A 1 84 ? -10.658 -6.417 2.506 1.00 95.00 84 GLY A CA 1
ATOM 587 C C . GLY A 1 84 ? -10.474 -7.560 1.516 1.00 95.00 84 GLY A C 1
ATOM 588 O O . GLY A 1 84 ? -9.500 -8.307 1.596 1.00 95.00 84 GLY A O 1
ATOM 589 N N . GLU A 1 85 ? -11.412 -7.697 0.587 1.00 96.44 85 GLU A N 1
ATOM 590 C CA . GLU A 1 85 ? -11.365 -8.693 -0.485 1.00 96.44 85 GLU A CA 1
ATOM 591 C C . GLU A 1 85 ? -11.201 -7.996 -1.837 1.00 96.44 85 GLU A C 1
ATOM 593 O O . GLU A 1 85 ? -11.733 -6.909 -2.050 1.00 96.44 85 GLU A O 1
ATOM 598 N N . GLY A 1 86 ? -10.452 -8.605 -2.761 1.00 95.06 86 GLY A N 1
ATOM 599 C CA . GLY A 1 86 ? -10.227 -8.020 -4.090 1.00 95.06 86 GLY A CA 1
ATOM 600 C C . GLY A 1 86 ? -9.440 -6.704 -4.060 1.00 95.06 86 GLY A C 1
ATOM 601 O O . GLY A 1 86 ? -9.695 -5.813 -4.867 1.00 95.06 86 GLY A O 1
ATOM 602 N N . VAL A 1 87 ? -8.511 -6.570 -3.112 1.00 95.94 87 VAL A N 1
ATOM 603 C CA . VAL A 1 87 ? -7.694 -5.369 -2.915 1.00 95.94 87 VAL A CA 1
ATOM 604 C C . VAL A 1 87 ? -6.309 -5.561 -3.523 1.00 95.94 87 VAL A C 1
ATOM 606 O O . VAL A 1 87 ? -5.653 -6.572 -3.275 1.00 95.94 87 VAL A O 1
ATOM 609 N N . VAL A 1 88 ? -5.844 -4.561 -4.268 1.00 92.94 88 VAL A N 1
ATOM 610 C CA . VAL A 1 88 ? -4.462 -4.464 -4.751 1.00 92.94 88 VAL A CA 1
ATOM 611 C C . VAL A 1 88 ? -3.825 -3.220 -4.149 1.00 92.94 88 VAL A C 1
ATOM 613 O O . VAL A 1 88 ? -4.339 -2.116 -4.315 1.00 92.94 88 VAL A O 1
ATOM 616 N N . ILE A 1 89 ? -2.692 -3.393 -3.472 1.00 93.12 89 ILE A N 1
ATOM 617 C CA . ILE A 1 89 ? -1.863 -2.286 -2.993 1.00 93.12 89 ILE A CA 1
ATOM 618 C C . ILE A 1 89 ? -0.710 -2.110 -3.979 1.00 93.12 89 ILE A C 1
ATOM 620 O O . ILE A 1 89 ? 0.091 -3.024 -4.159 1.00 93.12 89 ILE A O 1
ATOM 624 N N . TYR A 1 90 ? -0.634 -0.945 -4.615 1.00 92.19 90 TYR A N 1
ATOM 625 C CA . TYR A 1 90 ? 0.451 -0.570 -5.514 1.00 92.19 90 TYR A CA 1
ATOM 626 C C . TYR A 1 90 ? 1.309 0.510 -4.854 1.00 92.19 90 TYR A C 1
ATOM 628 O O . TYR A 1 90 ? 0.810 1.579 -4.503 1.00 92.19 90 TYR A O 1
ATOM 636 N N . LEU A 1 91 ? 2.598 0.229 -4.671 1.00 91.25 91 LEU A N 1
ATOM 637 C CA . LEU A 1 91 ? 3.553 1.153 -4.063 1.00 91.25 91 LEU A CA 1
ATOM 638 C C . LEU A 1 91 ? 4.254 1.938 -5.178 1.00 91.25 91 LEU A C 1
ATOM 640 O O . LEU A 1 91 ? 5.141 1.416 -5.843 1.00 91.25 91 LEU A O 1
ATOM 644 N N . ALA A 1 92 ? 3.842 3.188 -5.387 1.00 86.44 92 ALA A N 1
ATOM 645 C CA . ALA A 1 92 ? 4.367 4.072 -6.432 1.00 86.44 92 ALA A CA 1
ATOM 646 C C . ALA A 1 92 ? 5.633 4.843 -6.002 1.00 86.44 92 ALA A C 1
ATOM 648 O O . ALA A 1 92 ? 6.165 5.649 -6.763 1.00 86.44 92 ALA A O 1
ATOM 649 N N . GLY A 1 93 ? 6.104 4.643 -4.767 1.00 70.62 93 GLY A N 1
ATOM 650 C CA . GLY A 1 93 ? 7.348 5.228 -4.272 1.00 70.62 93 GLY A CA 1
ATOM 651 C C . GLY A 1 93 ? 8.589 4.545 -4.850 1.00 70.62 93 GLY A C 1
ATOM 652 O O . GLY A 1 93 ? 8.557 3.375 -5.228 1.00 70.62 93 GLY A O 1
ATOM 653 N N . THR A 1 94 ? 9.716 5.261 -4.876 1.00 56.38 94 THR A N 1
ATOM 654 C CA . THR A 1 94 ? 11.020 4.652 -5.153 1.00 56.38 94 THR A CA 1
ATOM 655 C C . THR A 1 94 ? 11.305 3.632 -4.057 1.00 56.38 94 THR A C 1
ATOM 657 O O . THR A 1 94 ? 11.615 4.007 -2.926 1.00 56.38 94 THR A O 1
ATOM 660 N N . SER A 1 95 ? 11.177 2.344 -4.367 1.00 46.75 95 SER A N 1
ATOM 661 C CA . SER A 1 95 ? 11.736 1.309 -3.506 1.00 46.75 95 SER A CA 1
ATOM 662 C C . SER A 1 95 ? 13.229 1.591 -3.408 1.00 46.75 95 SER A C 1
ATOM 664 O O . SER A 1 95 ? 13.909 1.641 -4.432 1.00 46.75 95 SER A O 1
ATOM 666 N N . GLY A 1 96 ? 13.712 1.874 -2.198 1.00 46.75 96 GLY A N 1
ATOM 667 C CA . GLY A 1 96 ? 15.140 1.928 -1.926 1.00 46.75 96 GLY A CA 1
ATOM 668 C C . GLY A 1 96 ? 15.717 0.547 -2.197 1.00 46.75 96 GLY A C 1
ATOM 669 O O . GLY A 1 96 ? 15.615 -0.337 -1.349 1.00 46.75 96 GLY A O 1
ATOM 670 N N . VAL A 1 97 ? 16.241 0.373 -3.407 1.00 34.88 97 VAL A N 1
ATOM 671 C CA . VAL A 1 97 ? 17.225 -0.649 -3.761 1.00 34.88 97 VAL A CA 1
ATOM 672 C C . VAL A 1 97 ? 18.613 -0.038 -3.677 1.00 34.88 97 VAL A C 1
ATOM 674 O O . VAL A 1 97 ? 18.752 1.156 -4.033 1.00 34.88 97 VAL A O 1
#

Sequence (97 aa):
VSLSNVVKTVCASPITQALPAADPFADLPAPPATNPCQNGNQSTLQPGTYCKGLSLSGNVTLSPGIYVIEGGDFKASSNANISGEGVVIYLAGTSGV